Protein AF-A0A2A9NQF5-F1 (afdb_monomer_lite)

Structure (mmCIF, N/CA/C/O backbone):
data_AF-A0A2A9NQF5-F1
#
_entry.id   AF-A0A2A9NQF5-F1
#
loop_
_atom_site.group_PDB
_atom_site.id
_atom_site.type_symbol
_atom_site.label_atom_id
_atom_site.label_alt_id
_atom_site.label_comp_id
_atom_site.label_asym_id
_atom_site.label_entity_id
_atom_site.label_seq_id
_atom_site.pdbx_PDB_ins_code
_atom_site.Cartn_x
_atom_site.Cartn_y
_atom_site.Cartn_z
_atom_site.occupancy
_atom_site.B_iso_or_equiv
_atom_site.auth_seq_id
_atom_site.auth_comp_id
_atom_site.auth_asym_id
_atom_site.auth_atom_id
_atom_site.pdbx_PDB_model_num
ATOM 1 N N . MET A 1 1 ? 57.485 -41.147 -6.853 1.00 49.16 1 MET A N 1
ATOM 2 C CA . MET A 1 1 ? 56.768 -40.065 -6.140 1.00 49.16 1 MET A CA 1
ATOM 3 C C . MET A 1 1 ? 55.407 -40.606 -5.728 1.00 49.16 1 MET A C 1
ATOM 5 O O . MET A 1 1 ? 54.656 -41.002 -6.606 1.00 49.16 1 MET A O 1
ATOM 9 N N . HIS A 1 2 ? 55.120 -40.706 -4.428 1.00 51.75 2 HIS A N 1
ATOM 10 C CA . HIS A 1 2 ? 53.816 -41.160 -3.929 1.00 51.75 2 HIS A CA 1
ATOM 11 C C . HIS A 1 2 ? 52.914 -39.944 -3.666 1.00 51.75 2 HIS A C 1
ATOM 13 O O . HIS A 1 2 ? 53.307 -39.088 -2.870 1.00 51.75 2 HIS A O 1
ATOM 19 N N . PRO A 1 3 ? 51.731 -39.833 -4.296 1.00 63.66 3 PRO A N 1
ATOM 20 C CA . PRO A 1 3 ? 50.787 -38.774 -3.971 1.00 63.66 3 PRO A CA 1
ATOM 21 C C . PRO A 1 3 ? 50.086 -39.109 -2.648 1.00 63.66 3 PRO A C 1
ATOM 23 O O . PRO A 1 3 ? 49.357 -40.094 -2.545 1.00 63.66 3 PRO A O 1
ATOM 26 N N . SER A 1 4 ? 50.313 -38.297 -1.616 1.00 63.81 4 SER A N 1
ATOM 27 C CA . SER A 1 4 ? 49.558 -38.367 -0.368 1.00 63.81 4 SER A CA 1
ATOM 28 C C . SER A 1 4 ? 48.165 -37.769 -0.582 1.00 63.81 4 SER A C 1
ATOM 30 O O . SER A 1 4 ? 48.000 -36.568 -0.803 1.00 63.81 4 SER A O 1
ATOM 32 N N . LEU A 1 5 ? 47.136 -38.617 -0.536 1.00 60.34 5 LEU A N 1
ATOM 33 C CA . LEU A 1 5 ? 45.743 -38.178 -0.569 1.00 60.34 5 LEU A CA 1
ATOM 34 C C . LEU A 1 5 ? 45.423 -37.459 0.746 1.00 60.34 5 LEU A C 1
ATOM 36 O O . LEU A 1 5 ? 45.283 -38.075 1.802 1.00 60.34 5 LEU A O 1
ATOM 40 N N . ARG A 1 6 ? 45.339 -36.127 0.690 1.00 60.25 6 ARG A N 1
ATOM 41 C CA . ARG A 1 6 ? 44.916 -35.293 1.818 1.00 60.25 6 ARG A CA 1
ATOM 42 C C . ARG A 1 6 ? 43.451 -35.590 2.156 1.00 60.25 6 ARG A C 1
ATOM 44 O O . ARG A 1 6 ? 42.542 -35.136 1.467 1.00 60.25 6 ARG A O 1
ATOM 51 N N . LEU A 1 7 ? 43.230 -36.308 3.257 1.00 58.78 7 LEU A N 1
ATOM 52 C CA . LEU A 1 7 ? 41.940 -36.476 3.939 1.00 58.78 7 LEU A CA 1
ATOM 53 C C . LEU A 1 7 ? 41.476 -35.151 4.590 1.00 58.78 7 LEU A C 1
ATOM 55 O O . LEU A 1 7 ? 41.305 -35.068 5.802 1.00 58.78 7 LEU A O 1
ATOM 59 N N . CYS A 1 8 ? 41.292 -34.086 3.806 1.00 56.06 8 CYS A N 1
ATOM 60 C CA . CYS A 1 8 ? 40.866 -32.772 4.316 1.00 56.06 8 CYS A CA 1
ATOM 61 C C . CYS A 1 8 ? 39.354 -32.512 4.189 1.00 56.06 8 CYS A C 1
ATOM 63 O O . CYS A 1 8 ? 38.893 -31.434 4.548 1.00 56.06 8 CYS A O 1
ATOM 65 N N . SER A 1 9 ? 38.555 -33.467 3.706 1.00 57.34 9 SER A N 1
ATOM 66 C CA . SER A 1 9 ? 37.140 -33.201 3.398 1.00 57.34 9 SER A CA 1
ATOM 67 C C . SER A 1 9 ? 36.173 -33.382 4.574 1.00 57.34 9 SER A C 1
ATOM 69 O O . SER A 1 9 ? 35.072 -32.845 4.519 1.00 57.34 9 SER A O 1
ATOM 71 N N . THR A 1 10 ? 36.525 -34.124 5.630 1.00 57.47 10 THR A N 1
ATOM 72 C CA . THR A 1 10 ? 35.552 -34.491 6.682 1.00 57.47 10 THR A CA 1
ATOM 73 C C . THR A 1 10 ? 35.469 -33.499 7.845 1.00 57.47 10 THR A C 1
ATOM 75 O O . THR A 1 10 ? 34.543 -33.595 8.645 1.00 57.47 10 THR A O 1
ATOM 78 N N . ARG A 1 11 ? 36.399 -32.536 7.953 1.00 57.62 11 ARG A N 1
ATOM 79 C CA . ARG A 1 11 ? 36.435 -31.550 9.058 1.00 57.62 11 ARG A CA 1
ATOM 80 C C . ARG A 1 11 ? 36.623 -30.086 8.650 1.00 57.62 11 ARG A C 1
ATOM 82 O O . ARG A 1 11 ? 36.559 -29.230 9.523 1.00 57.62 11 ARG A O 1
ATOM 89 N N . ALA A 1 12 ? 36.864 -29.772 7.376 1.00 63.22 12 ALA A N 1
ATOM 90 C CA . ALA A 1 12 ? 37.290 -28.420 7.012 1.00 63.22 12 ALA A CA 1
ATOM 91 C C . ALA A 1 12 ? 36.138 -27.416 6.827 1.00 63.22 12 ALA A C 1
ATOM 93 O O . ALA A 1 12 ? 36.312 -26.254 7.174 1.00 63.22 12 ALA A O 1
ATOM 94 N N . HIS A 1 13 ? 34.957 -27.821 6.343 1.00 66.94 13 HIS A N 1
ATOM 95 C CA . HIS A 1 13 ? 33.893 -26.859 6.018 1.00 66.94 13 HIS A CA 1
ATOM 96 C C . HIS A 1 13 ? 32.495 -27.444 6.247 1.00 66.94 13 HIS A C 1
ATOM 98 O O . HIS A 1 13 ? 31.813 -27.835 5.302 1.00 66.94 13 HIS A O 1
ATOM 104 N N . GLN A 1 14 ? 32.041 -27.502 7.503 1.00 72.75 14 GLN A N 1
ATOM 105 C CA . GLN A 1 14 ? 30.603 -27.611 7.749 1.00 72.75 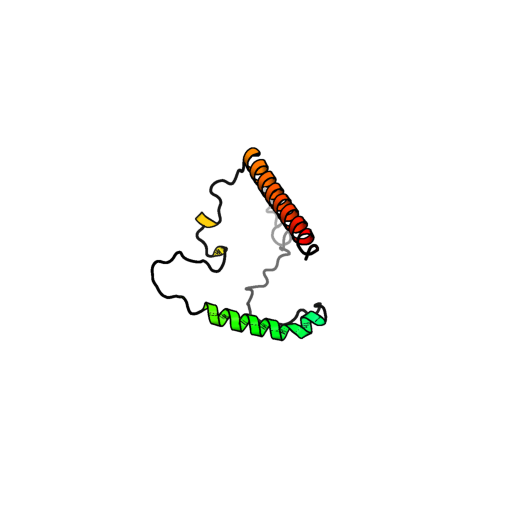14 GLN A CA 1
ATOM 106 C C . GLN A 1 14 ? 29.985 -26.227 7.484 1.00 72.75 14 GLN A C 1
ATOM 108 O O . GLN A 1 14 ? 30.359 -25.269 8.164 1.00 72.75 14 GLN A O 1
ATOM 113 N N . PRO A 1 15 ? 29.076 -26.071 6.505 1.00 75.06 15 PRO A N 1
ATOM 114 C CA . PRO A 1 15 ? 28.459 -24.779 6.243 1.00 75.06 15 PRO A CA 1
ATOM 115 C C . PRO A 1 15 ? 27.612 -24.361 7.451 1.00 75.06 15 PRO A C 1
ATOM 117 O O . PRO A 1 15 ? 26.765 -25.119 7.922 1.00 75.06 15 PRO A O 1
ATOM 120 N N . LEU A 1 16 ? 27.820 -23.134 7.938 1.00 81.12 16 LEU A N 1
ATOM 121 C CA . LEU A 1 16 ? 27.044 -22.547 9.043 1.00 81.12 16 LEU A CA 1
ATOM 122 C C . LEU A 1 16 ? 25.567 -22.323 8.676 1.00 81.12 16 LEU A C 1
ATOM 124 O O . LEU A 1 16 ? 24.728 -22.098 9.546 1.00 81.12 16 LEU A O 1
ATOM 128 N N . ILE A 1 17 ? 25.236 -22.395 7.387 1.00 82.38 17 ILE A N 1
ATOM 129 C CA . ILE A 1 17 ? 23.877 -22.231 6.884 1.00 82.38 17 ILE A CA 1
ATOM 130 C C . ILE A 1 17 ? 23.184 -23.592 6.903 1.00 82.38 17 ILE A C 1
ATOM 132 O O . ILE A 1 17 ? 23.513 -24.495 6.135 1.00 82.38 17 ILE A O 1
ATOM 136 N N . ARG A 1 18 ? 22.183 -23.722 7.776 1.00 80.75 18 ARG A N 1
ATOM 137 C CA . ARG A 1 18 ? 21.269 -24.867 7.810 1.00 80.75 18 ARG A CA 1
ATOM 138 C C . ARG A 1 18 ? 19.978 -24.455 7.119 1.00 80.75 18 ARG A C 1
ATOM 140 O O . ARG A 1 18 ? 19.291 -23.549 7.581 1.00 80.75 18 ARG A O 1
ATOM 147 N N . PHE A 1 19 ? 19.642 -25.111 6.014 1.00 80.31 19 PHE A N 1
ATOM 148 C CA . PHE A 1 19 ? 18.367 -24.878 5.342 1.00 80.31 19 PHE A CA 1
ATOM 149 C C . PHE A 1 19 ? 17.231 -25.373 6.246 1.00 80.31 19 PHE A C 1
ATOM 151 O O . PHE A 1 19 ? 17.081 -26.574 6.456 1.00 80.31 19 PHE A O 1
ATOM 158 N N . LEU A 1 20 ? 16.442 -24.443 6.791 1.00 79.19 20 LEU A N 1
ATOM 159 C CA . LEU A 1 20 ? 15.352 -24.687 7.752 1.00 79.19 20 LEU A CA 1
ATOM 160 C C . LEU A 1 20 ? 14.115 -25.392 7.142 1.00 79.19 20 LEU A C 1
ATOM 162 O O . LEU A 1 20 ? 13.009 -25.261 7.654 1.00 79.19 20 LEU A O 1
ATOM 166 N N . GLY A 1 21 ? 14.278 -26.142 6.049 1.00 84.00 21 GLY A N 1
ATOM 167 C CA . GLY A 1 21 ? 13.178 -26.783 5.325 1.00 84.00 21 GLY A CA 1
ATOM 168 C C . GLY A 1 21 ? 12.320 -25.813 4.500 1.00 84.00 21 GLY A C 1
ATOM 169 O O . GLY A 1 21 ? 12.673 -24.649 4.290 1.00 84.00 21 GLY A O 1
ATOM 170 N N . LYS A 1 22 ? 11.193 -26.316 3.977 1.00 80.25 22 LYS A N 1
ATOM 171 C CA . LYS A 1 22 ? 10.228 -25.519 3.202 1.00 80.25 22 LYS A CA 1
ATOM 172 C C . LYS A 1 22 ? 9.486 -24.574 4.148 1.00 80.25 22 LYS A C 1
ATOM 174 O O . LYS A 1 22 ? 8.863 -25.026 5.104 1.00 80.25 22 LYS A O 1
ATOM 179 N N . ARG A 1 23 ? 9.529 -23.270 3.868 1.00 76.38 23 ARG A N 1
ATOM 180 C C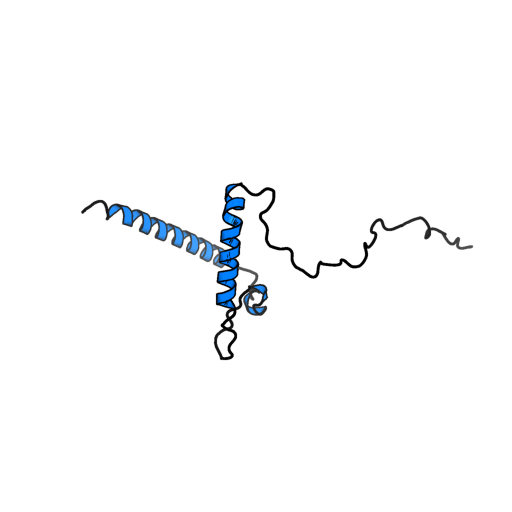A . ARG A 1 23 ? 8.734 -22.270 4.594 1.00 76.38 23 ARG A CA 1
ATOM 181 C C . ARG A 1 23 ? 7.249 -22.543 4.331 1.00 76.38 23 ARG A C 1
ATOM 183 O O . ARG A 1 23 ? 6.816 -22.462 3.185 1.00 76.38 23 ARG A O 1
ATOM 190 N N . SER A 1 24 ? 6.498 -22.897 5.374 1.00 80.56 24 SER A N 1
ATOM 191 C CA . SER A 1 24 ? 5.040 -23.020 5.317 1.00 80.56 24 SER A CA 1
ATOM 192 C C . SER A 1 24 ? 4.434 -21.661 5.630 1.00 80.56 24 SER A C 1
ATOM 194 O O . SER A 1 24 ? 4.492 -21.211 6.772 1.00 80.56 24 SER A O 1
ATOM 196 N N . TRP A 1 25 ? 3.873 -21.000 4.623 1.00 82.81 25 TRP A N 1
ATOM 197 C CA . TRP A 1 25 ? 3.057 -19.811 4.846 1.00 82.81 25 TRP A CA 1
ATOM 198 C C . TRP A 1 25 ? 1.678 -20.247 5.351 1.00 82.81 25 TRP A C 1
ATOM 200 O O . TRP A 1 25 ? 1.141 -21.232 4.835 1.00 82.81 25 TRP A O 1
ATOM 210 N N . PRO A 1 26 ? 1.102 -19.578 6.364 1.00 82.62 26 PRO A N 1
ATOM 211 C CA . PRO A 1 26 ? -0.264 -19.867 6.776 1.00 82.62 26 PRO A CA 1
ATOM 212 C C . PRO A 1 26 ? -1.202 -19.645 5.583 1.00 82.62 26 PRO A C 1
ATOM 214 O O . PRO A 1 26 ? -1.096 -18.646 4.878 1.00 82.62 26 PRO A O 1
ATOM 217 N N . ALA A 1 27 ? -2.108 -20.596 5.344 1.00 80.19 27 ALA A N 1
ATOM 218 C CA . ALA A 1 27 ? -3.059 -20.522 4.231 1.00 80.19 27 ALA A CA 1
ATOM 219 C C . ALA A 1 27 ? -4.055 -19.360 4.382 1.00 80.19 27 ALA A C 1
ATOM 221 O O . ALA A 1 27 ? -4.649 -18.914 3.404 1.00 80.19 27 ALA A O 1
ATOM 222 N N . ILE A 1 28 ? -4.239 -18.884 5.613 1.00 82.12 28 ILE A N 1
ATOM 223 C CA . ILE A 1 28 ? -5.144 -17.797 5.960 1.00 82.12 28 ILE A CA 1
ATOM 224 C C . ILE A 1 28 ? -4.285 -16.572 6.256 1.00 82.12 28 ILE A C 1
ATOM 226 O O . ILE A 1 28 ? -3.422 -16.611 7.135 1.00 82.12 28 ILE A O 1
ATOM 230 N N . SER A 1 29 ? -4.518 -15.502 5.495 1.00 80.31 29 SER A N 1
ATOM 231 C CA . SER A 1 29 ? -3.927 -14.196 5.772 1.00 80.31 29 SER A CA 1
ATOM 232 C C . SER A 1 29 ? -4.437 -13.691 7.121 1.00 80.31 29 SER A C 1
ATOM 234 O O . SER A 1 29 ? -5.617 -13.842 7.440 1.00 80.31 29 SER A O 1
ATOM 236 N N . GLU A 1 30 ? -3.541 -13.143 7.933 1.00 82.69 30 GLU A N 1
ATOM 237 C CA . GLU A 1 30 ? -3.889 -12.625 9.250 1.00 82.69 30 GLU A CA 1
ATOM 238 C C . GLU A 1 30 ? -4.902 -11.479 9.138 1.00 82.69 30 GLU A C 1
ATOM 240 O O . GLU A 1 30 ? -4.831 -10.652 8.227 1.00 82.69 30 GLU A O 1
ATOM 245 N N . ALA A 1 31 ? -5.851 -11.425 10.076 1.00 85.94 31 ALA A N 1
ATOM 246 C CA . ALA A 1 31 ? -6.817 -10.340 10.115 1.00 85.94 31 ALA A CA 1
ATOM 247 C C . ALA A 1 31 ? -6.099 -8.993 10.346 1.00 85.94 31 ALA A C 1
ATOM 249 O O . ALA A 1 31 ? -5.184 -8.914 11.177 1.00 85.94 31 ALA A O 1
ATOM 250 N N . PRO A 1 32 ? -6.510 -7.919 9.648 1.00 89.50 32 PRO A N 1
ATOM 251 C CA . PRO A 1 32 ? -5.922 -6.602 9.836 1.00 89.50 32 PRO A CA 1
ATOM 252 C C . PRO A 1 32 ? -6.127 -6.152 11.287 1.00 89.50 32 PRO A C 1
ATOM 254 O O . PRO A 1 32 ? -7.246 -6.153 11.799 1.00 89.50 32 PRO A O 1
ATOM 257 N N . HIS A 1 33 ? -5.044 -5.758 11.952 1.00 90.94 33 HIS A N 1
ATOM 258 C CA . HIS A 1 33 ? -5.050 -5.317 13.346 1.00 90.94 33 HIS A CA 1
ATOM 259 C C . HIS A 1 33 ? -4.149 -4.085 13.533 1.00 90.94 33 HIS A C 1
ATOM 261 O O . HIS A 1 33 ? -3.209 -3.875 12.759 1.00 90.94 33 HIS A O 1
ATOM 267 N N . PRO A 1 34 ? -4.418 -3.232 14.539 1.00 93.94 34 PRO A N 1
ATOM 268 C CA . PRO A 1 34 ? -3.603 -2.051 14.773 1.00 93.94 34 PRO A CA 1
ATOM 269 C C . PRO A 1 34 ? -2.218 -2.437 15.307 1.00 93.94 34 PRO A C 1
ATOM 271 O O . PRO A 1 34 ? -2.088 -3.307 16.168 1.00 93.94 34 PRO A O 1
ATOM 274 N N . HIS A 1 35 ? -1.178 -1.736 14.850 1.00 92.38 35 HIS A N 1
ATOM 275 C CA . HIS A 1 35 ? 0.191 -1.987 15.298 1.00 92.38 35 HIS A CA 1
ATOM 276 C C . HIS A 1 35 ? 0.344 -1.735 16.816 1.00 92.38 35 HIS A C 1
ATOM 278 O O . HIS A 1 35 ? -0.143 -0.713 17.323 1.00 92.38 35 HIS A O 1
ATOM 284 N N . PRO A 1 36 ? 1.064 -2.592 17.568 1.00 93.56 36 PRO A N 1
ATOM 285 C CA . PRO A 1 36 ? 1.192 -2.455 19.021 1.00 93.56 36 PRO A CA 1
ATOM 286 C C . PRO A 1 36 ? 1.854 -1.136 19.443 1.00 93.56 36 PRO A C 1
ATOM 288 O O . PRO A 1 36 ? 1.453 -0.545 20.444 1.00 93.56 36 PRO A O 1
ATOM 291 N N . ALA A 1 37 ? 2.796 -0.619 18.652 1.00 94.81 37 ALA A N 1
ATOM 292 C CA . ALA A 1 37 ? 3.444 0.675 18.892 1.00 94.81 37 ALA A CA 1
ATOM 293 C C . ALA A 1 37 ? 2.708 1.881 18.266 1.00 94.81 37 ALA A C 1
ATOM 295 O O . ALA A 1 37 ? 3.254 2.979 18.244 1.00 94.81 37 ALA A O 1
ATOM 296 N N . ALA A 1 38 ? 1.498 1.704 17.722 1.00 93.06 38 ALA A N 1
ATOM 297 C CA . ALA A 1 38 ? 0.752 2.828 17.160 1.00 93.06 38 ALA A CA 1
ATOM 298 C C . ALA A 1 38 ? 0.302 3.817 18.261 1.00 93.06 38 ALA A C 1
ATOM 300 O O . ALA A 1 38 ? -0.074 3.381 19.359 1.00 93.06 38 ALA A O 1
ATOM 301 N N . PRO A 1 39 ? 0.272 5.130 17.963 1.00 95.38 39 PRO A N 1
ATOM 302 C CA . PRO A 1 39 ? -0.372 6.137 18.801 1.00 95.38 39 PRO A CA 1
ATOM 303 C C . PRO A 1 39 ? -1.806 5.746 19.181 1.00 95.38 39 PRO A C 1
ATOM 305 O O . PRO A 1 39 ? -2.527 5.132 18.388 1.00 95.38 39 PRO A O 1
ATOM 308 N N . ALA A 1 40 ? -2.235 6.124 20.389 1.00 92.94 40 ALA A N 1
ATOM 309 C CA . ALA A 1 40 ? -3.543 5.742 20.929 1.00 92.94 40 ALA A CA 1
ATOM 310 C C . ALA A 1 40 ? -4.712 6.172 20.023 1.00 92.94 40 ALA A C 1
ATOM 312 O O . ALA A 1 40 ? -5.655 5.406 19.828 1.00 92.94 40 ALA A O 1
ATOM 313 N N . GLU A 1 41 ? -4.613 7.347 19.399 1.00 93.81 41 GLU A N 1
ATOM 314 C CA . GLU A 1 41 ? -5.632 7.869 18.480 1.00 93.81 41 GLU A CA 1
ATOM 315 C C . GLU A 1 41 ? -5.849 6.968 17.255 1.00 93.81 41 GLU A C 1
ATOM 317 O O . GLU A 1 41 ? -6.984 6.729 16.837 1.00 93.81 41 GLU A O 1
ATOM 322 N N . LEU A 1 42 ? -4.767 6.423 16.689 1.00 91.31 42 LEU A N 1
ATOM 323 C CA . LEU A 1 42 ? -4.843 5.556 15.512 1.00 91.31 42 LEU A CA 1
ATOM 324 C C . LEU A 1 42 ? -5.409 4.181 15.861 1.00 91.31 42 LEU A C 1
ATOM 326 O O . LEU A 1 42 ? -6.171 3.616 15.078 1.00 91.31 42 LEU A O 1
ATOM 330 N N . LYS A 1 43 ? -5.111 3.672 17.062 1.00 94.00 43 LYS A N 1
ATOM 331 C CA . LYS A 1 43 ? -5.704 2.424 17.563 1.00 94.00 43 LYS A CA 1
ATOM 332 C C . LYS A 1 43 ? -7.224 2.534 17.682 1.00 94.00 43 LYS A C 1
ATOM 334 O O . LYS A 1 43 ? -7.929 1.617 17.276 1.00 94.00 43 LYS A O 1
ATOM 339 N N . GLN A 1 44 ? -7.729 3.668 18.175 1.00 94.69 44 GLN A N 1
ATOM 340 C CA . GLN A 1 44 ? -9.170 3.904 18.325 1.00 94.69 44 GLN A CA 1
ATOM 341 C C . GLN A 1 44 ? -9.897 4.005 16.976 1.00 94.69 44 GLN A C 1
ATOM 343 O O . GLN A 1 44 ? -11.010 3.499 16.832 1.00 94.69 44 GLN A O 1
ATOM 348 N N . ARG A 1 45 ? -9.277 4.632 15.967 1.00 95.06 45 ARG A N 1
ATOM 349 C CA . ARG A 1 45 ? -9.891 4.819 14.639 1.00 95.06 45 ARG A CA 1
ATOM 350 C C . ARG A 1 45 ? -9.690 3.642 13.678 1.00 95.06 45 ARG A C 1
ATOM 352 O O . ARG A 1 45 ? -10.279 3.645 12.598 1.00 95.06 45 ARG A O 1
ATOM 359 N N . PHE A 1 46 ? -8.918 2.624 14.059 1.00 95.06 46 PHE A N 1
ATOM 360 C CA . PHE A 1 46 ? -8.571 1.500 13.185 1.00 95.06 46 PHE A CA 1
ATOM 361 C C . PHE A 1 46 ? -9.797 0.747 12.644 1.00 95.06 46 PHE A C 1
ATOM 363 O O . PHE A 1 46 ? -9.880 0.485 11.447 1.00 95.06 46 PHE A O 1
ATOM 370 N N . ALA A 1 47 ? -10.798 0.475 13.486 1.00 93.12 47 ALA A N 1
ATOM 371 C CA . ALA A 1 47 ? -12.015 -0.220 13.055 1.00 93.12 47 ALA A CA 1
ATOM 372 C C . ALA A 1 47 ? -12.783 0.555 11.967 1.00 93.12 47 ALA A C 1
ATOM 374 O O . ALA A 1 47 ? -13.285 -0.026 11.008 1.00 93.12 47 ALA A O 1
ATOM 375 N N . GLN A 1 48 ? -12.827 1.888 12.073 1.00 94.25 48 GLN A N 1
ATOM 376 C CA . GLN A 1 48 ? -13.473 2.736 11.068 1.00 94.25 48 GLN A CA 1
ATOM 377 C C . GLN A 1 48 ? -12.730 2.692 9.729 1.00 94.25 48 GLN A C 1
ATOM 379 O O . GLN A 1 48 ? -13.362 2.760 8.677 1.00 94.25 48 GLN A O 1
ATOM 384 N N . PHE A 1 49 ? -11.400 2.581 9.764 1.00 92.50 49 PHE A N 1
ATOM 385 C CA . PHE A 1 49 ? -10.575 2.445 8.568 1.00 92.50 49 PHE A CA 1
ATOM 386 C C . PHE A 1 49 ? -10.845 1.121 7.843 1.00 92.50 49 PHE A C 1
ATOM 388 O O . PHE A 1 49 ? -11.090 1.147 6.638 1.00 92.50 49 PHE A O 1
ATOM 395 N N . VAL A 1 50 ? -10.884 -0.001 8.571 1.00 92.69 50 VAL A N 1
ATOM 396 C CA . VAL A 1 50 ? -11.172 -1.327 7.991 1.00 92.69 50 VAL A CA 1
ATOM 397 C C . VAL A 1 50 ? -12.541 -1.334 7.303 1.00 92.69 50 VAL A C 1
ATOM 399 O O . VAL A 1 50 ? -12.632 -1.681 6.131 1.00 92.69 50 VAL A O 1
ATOM 402 N N . ASN A 1 51 ? -13.577 -0.798 7.958 1.00 92.31 51 ASN A N 1
ATOM 403 C CA . ASN A 1 51 ? -14.921 -0.720 7.372 1.00 92.31 51 ASN A CA 1
ATOM 404 C C . ASN A 1 51 ? -14.964 0.084 6.059 1.00 92.31 51 ASN A C 1
ATOM 406 O O . ASN A 1 51 ? -15.690 -0.264 5.128 1.00 92.31 51 ASN A O 1
ATOM 410 N N . ARG A 1 52 ? -14.198 1.182 5.970 1.00 92.38 52 ARG A N 1
ATOM 411 C CA . ARG A 1 52 ? -14.113 1.992 4.741 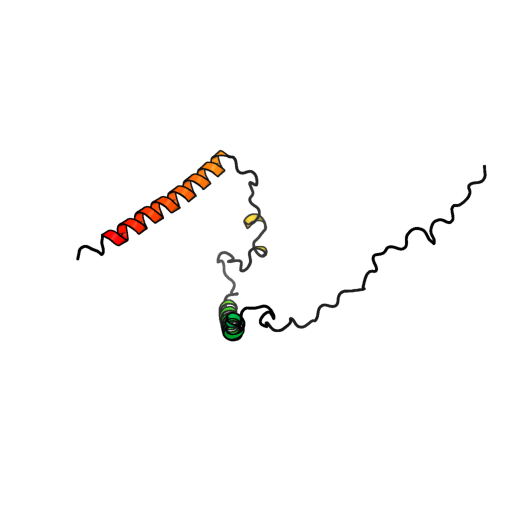1.00 92.38 52 ARG A CA 1
ATOM 412 C C . ARG A 1 52 ? -13.378 1.254 3.628 1.00 92.38 52 ARG A C 1
ATOM 414 O O . ARG A 1 52 ? -13.744 1.405 2.465 1.00 92.38 52 ARG A O 1
ATOM 421 N N . LEU A 1 53 ? -12.353 0.484 3.982 1.00 89.19 53 LEU A N 1
ATOM 422 C CA . LEU A 1 53 ? -11.576 -0.311 3.041 1.00 89.19 53 LEU A CA 1
ATOM 423 C C . LEU A 1 53 ? -12.439 -1.419 2.423 1.00 89.19 53 LEU A C 1
ATOM 425 O O . LEU A 1 53 ? -12.479 -1.535 1.198 1.00 89.19 53 LEU A O 1
ATOM 429 N N . ASP A 1 54 ? -13.203 -2.142 3.242 1.00 87.88 54 ASP A N 1
ATOM 430 C CA . ASP A 1 54 ? -14.121 -3.188 2.773 1.00 87.88 54 ASP A CA 1
ATOM 431 C C . ASP A 1 54 ? -15.227 -2.606 1.877 1.00 87.88 54 ASP A C 1
ATOM 433 O O . ASP A 1 54 ? -15.519 -3.128 0.795 1.00 87.88 54 ASP A O 1
ATOM 437 N N . ALA A 1 55 ? -15.790 -1.458 2.273 1.00 87.94 55 ALA A N 1
ATOM 438 C CA . ALA A 1 55 ? -16.777 -0.746 1.465 1.00 87.94 55 ALA A CA 1
ATOM 439 C C . ALA A 1 55 ? -16.203 -0.316 0.101 1.00 87.94 55 ALA A C 1
ATOM 441 O O . ALA A 1 55 ? -16.854 -0.507 -0.929 1.00 87.94 55 ALA A O 1
ATOM 442 N N . ALA A 1 56 ? -14.972 0.204 0.061 1.00 82.50 56 ALA A N 1
ATOM 443 C CA . ALA A 1 56 ? -14.316 0.605 -1.183 1.00 82.50 56 ALA A CA 1
ATOM 444 C C . ALA A 1 56 ? -14.012 -0.588 -2.108 1.00 82.50 56 ALA A C 1
ATOM 446 O O . ALA A 1 56 ? -14.190 -0.483 -3.324 1.00 82.50 56 ALA A O 1
ATOM 447 N N . GLN A 1 57 ? -13.605 -1.735 -1.553 1.00 79.38 57 GLN A N 1
ATOM 448 C CA . GLN A 1 57 ? -13.351 -2.946 -2.340 1.00 79.38 57 GLN A CA 1
ATOM 449 C C . GLN A 1 57 ? -14.627 -3.503 -2.984 1.00 79.38 57 GLN A C 1
ATOM 451 O O . GLN A 1 57 ? -14.585 -3.932 -4.139 1.00 79.38 57 GLN A O 1
ATOM 456 N N . SER A 1 58 ? -15.768 -3.435 -2.289 1.00 68.25 58 SER A N 1
ATOM 457 C CA . SER A 1 58 ? -17.058 -3.900 -2.824 1.00 68.25 58 SER A CA 1
ATOM 458 C C . SER A 1 58 ? -17.539 -3.112 -4.055 1.00 68.25 58 SER A C 1
ATOM 460 O O . SER A 1 58 ? -18.237 -3.655 -4.908 1.00 68.25 58 SER A O 1
ATOM 462 N N . LEU A 1 59 ? -17.125 -1.848 -4.193 1.00 62.66 59 LEU A N 1
ATOM 463 C CA . LEU A 1 59 ? -17.492 -0.992 -5.326 1.00 62.66 59 LEU A CA 1
ATOM 464 C C . LEU A 1 59 ? -16.625 -1.252 -6.569 1.00 62.66 59 LEU A C 1
ATOM 466 O O . LEU A 1 59 ? -17.084 -1.049 -7.693 1.00 62.66 59 LEU A O 1
ATOM 470 N N . GLN A 1 60 ? -15.388 -1.727 -6.391 1.00 59.38 60 GLN A N 1
ATOM 471 C CA . GLN A 1 60 ? -14.440 -1.968 -7.488 1.00 59.38 60 GLN A CA 1
ATOM 472 C C . GLN A 1 60 ? -14.629 -3.324 -8.191 1.00 59.38 60 GLN A C 1
ATOM 474 O O . GLN A 1 60 ? -14.160 -3.496 -9.315 1.00 59.38 60 GLN A O 1
ATOM 479 N N . SER A 1 61 ? -15.329 -4.283 -7.581 1.00 57.06 61 SER A N 1
ATOM 480 C CA . SER A 1 61 ? -15.491 -5.645 -8.116 1.00 57.06 61 SER A CA 1
ATOM 481 C C . SER A 1 61 ? -16.581 -5.797 -9.193 1.00 57.06 61 SER A C 1
ATOM 483 O O . SER A 1 61 ? -16.758 -6.886 -9.731 1.00 57.06 61 SER A O 1
ATOM 485 N N . SER A 1 62 ? -17.288 -4.723 -9.566 1.00 54.53 62 SER A N 1
ATOM 486 C CA . SER A 1 62 ? -18.448 -4.778 -10.478 1.00 54.53 62 SER A CA 1
ATOM 487 C C . SER A 1 62 ? -18.164 -4.422 -11.949 1.00 54.53 62 SER A C 1
ATOM 489 O O . SER A 1 62 ? -19.093 -4.373 -12.754 1.00 54.53 62 SER A O 1
ATOM 491 N N . LYS A 1 63 ? -16.903 -4.205 -12.353 1.00 52.75 63 LYS A N 1
ATOM 492 C CA . LYS A 1 63 ? -16.561 -3.767 -13.723 1.00 52.75 63 LYS A CA 1
ATOM 493 C C . LYS A 1 63 ? -15.517 -4.658 -14.406 1.00 52.75 63 LYS A C 1
ATOM 495 O O . LYS A 1 63 ? -14.482 -4.192 -14.863 1.00 52.75 63 LYS A O 1
ATOM 500 N N . HIS A 1 64 ? -15.810 -5.954 -14.509 1.00 48.91 64 HIS A N 1
ATOM 501 C CA . HIS A 1 64 ? -15.133 -6.851 -15.451 1.00 48.91 64 HIS A CA 1
ATOM 502 C C . HIS A 1 64 ? -16.150 -7.355 -16.484 1.00 48.91 64 HIS A C 1
ATOM 504 O O . HIS A 1 64 ? -16.601 -8.494 -16.454 1.00 48.91 64 HIS A O 1
ATOM 510 N N . GLY A 1 65 ? -16.581 -6.439 -17.354 1.00 44.91 65 GLY A N 1
ATOM 511 C CA . GLY A 1 65 ? -17.450 -6.712 -18.495 1.00 44.91 65 GLY A CA 1
ATOM 512 C C . GLY A 1 65 ? -16.710 -6.362 -19.780 1.00 44.91 65 GLY A C 1
ATOM 513 O O . GLY A 1 65 ? -16.251 -5.235 -19.946 1.00 44.91 65 GLY A O 1
ATOM 514 N N . SER A 1 66 ? -16.558 -7.353 -20.651 1.00 49.19 66 SER A N 1
ATOM 515 C CA . SER A 1 66 ? -15.899 -7.295 -21.954 1.00 49.19 66 SER A CA 1
ATOM 516 C C . SER A 1 66 ? -16.342 -6.107 -22.817 1.00 49.19 66 SER A C 1
ATOM 518 O O . SER A 1 66 ? -17.535 -5.951 -23.074 1.00 49.19 66 SER A O 1
ATOM 520 N N . GLY A 1 67 ? -15.386 -5.352 -23.363 1.00 45.09 67 GLY A N 1
ATOM 521 C CA . GLY A 1 67 ? -15.653 -4.453 -24.488 1.00 45.09 67 GLY A CA 1
ATOM 522 C C . GLY A 1 67 ? -14.770 -3.211 -24.532 1.00 45.09 67 GLY A C 1
ATOM 523 O O . GLY A 1 67 ? -15.134 -2.179 -23.988 1.00 45.09 67 GLY A O 1
ATOM 524 N N . GLY A 1 68 ? -13.632 -3.303 -25.226 1.00 52.03 68 GLY A N 1
ATOM 525 C CA . GLY A 1 68 ? -13.047 -2.199 -26.004 1.00 52.03 68 GLY A CA 1
ATOM 526 C C . GLY A 1 68 ? -12.668 -0.873 -25.324 1.00 52.03 68 GLY A C 1
ATOM 527 O O . GLY A 1 68 ? -12.344 0.065 -26.044 1.00 52.03 68 GLY A O 1
ATOM 528 N N . SER A 1 69 ? -12.680 -0.748 -23.997 1.00 55.91 69 SER A N 1
ATOM 529 C CA . SER A 1 69 ? -12.157 0.436 -23.296 1.00 55.91 69 SER A CA 1
ATOM 530 C C . SER A 1 69 ? -10.673 0.259 -22.941 1.00 55.91 69 SER A C 1
ATOM 532 O O . SER A 1 69 ? -10.262 -0.878 -22.687 1.00 55.91 69 SER A O 1
ATOM 534 N N . PRO A 1 70 ? -9.859 1.336 -22.883 1.00 61.94 70 PRO A N 1
ATOM 535 C CA . PRO A 1 70 ? -8.460 1.233 -22.471 1.00 61.94 70 PRO A CA 1
ATOM 536 C C . PRO A 1 70 ? -8.385 0.524 -21.119 1.00 61.94 70 PRO A C 1
ATOM 538 O O . PRO A 1 70 ? -9.130 0.859 -20.198 1.00 61.94 70 PRO A O 1
ATOM 541 N N . SER A 1 71 ? -7.528 -0.491 -21.016 1.00 65.62 71 SER A N 1
ATOM 542 C CA . SER A 1 71 ? -7.325 -1.237 -19.779 1.00 65.62 71 SER A CA 1
ATOM 543 C C . SER A 1 71 ? -6.809 -0.280 -18.708 1.00 65.62 71 SER A C 1
ATOM 545 O O . SER A 1 71 ? -5.638 0.100 -18.709 1.00 65.62 71 SER A O 1
ATOM 547 N N . VAL A 1 72 ? -7.699 0.140 -17.815 1.00 76.31 72 VAL A N 1
ATOM 548 C CA . VAL A 1 72 ? -7.327 0.835 -16.588 1.00 76.31 72 VAL A CA 1
ATOM 549 C C . VAL A 1 72 ? -6.736 -0.234 -15.677 1.00 76.31 72 VAL A C 1
ATOM 551 O O . VAL A 1 72 ? -7.468 -1.034 -15.101 1.00 76.31 72 VAL A O 1
ATOM 554 N N . PHE A 1 73 ? -5.407 -0.315 -15.643 1.00 79.25 73 PHE A N 1
ATOM 555 C CA . PHE A 1 73 ? -4.687 -1.209 -14.737 1.00 79.25 73 PHE A CA 1
ATOM 556 C C . PHE A 1 73 ? -4.901 -0.734 -13.302 1.00 79.25 73 PHE A C 1
ATOM 558 O O . PHE A 1 73 ? -4.897 0.474 -13.049 1.00 79.25 73 PHE A O 1
ATOM 565 N N . LYS A 1 74 ? -5.129 -1.673 -12.380 1.00 81.38 74 LYS A N 1
ATOM 566 C CA . LYS A 1 74 ? -5.388 -1.338 -10.980 1.00 81.38 74 LYS A CA 1
ATOM 567 C C . LYS A 1 74 ? -4.078 -1.027 -10.273 1.00 81.38 74 LYS A C 1
ATOM 569 O O . LYS A 1 74 ? -3.972 0.002 -9.610 1.00 81.38 74 LYS A O 1
ATOM 574 N N . ASP A 1 75 ? -3.091 -1.888 -10.485 1.00 82.12 75 ASP A N 1
ATOM 575 C CA . ASP A 1 75 ? -1.764 -1.736 -9.915 1.00 82.12 75 ASP A CA 1
ATOM 576 C C . ASP A 1 75 ? -0.712 -1.516 -11.011 1.00 82.12 75 ASP A C 1
ATOM 578 O O . ASP A 1 75 ? -0.800 -2.037 -12.124 1.00 82.12 75 ASP A O 1
ATOM 582 N N . PHE A 1 76 ? 0.325 -0.741 -10.690 1.00 76.00 76 PHE A N 1
ATOM 583 C CA . PHE A 1 76 ? 1.391 -0.367 -11.627 1.00 76.00 76 PHE A CA 1
ATOM 584 C C . PHE A 1 76 ? 2.097 -1.578 -12.264 1.00 76.00 76 PHE A C 1
ATOM 586 O O . PHE A 1 76 ? 2.409 -1.552 -13.451 1.00 76.00 76 PHE A O 1
ATOM 593 N N . TRP A 1 77 ? 2.307 -2.657 -11.503 1.00 79.81 77 TRP A N 1
ATOM 594 C CA . TRP A 1 77 ? 2.971 -3.878 -11.983 1.00 79.81 77 TRP A CA 1
ATOM 595 C C . TRP A 1 77 ? 2.100 -4.744 -12.905 1.00 79.81 77 TRP A C 1
ATOM 597 O O . TRP A 1 77 ? 2.610 -5.671 -13.530 1.00 79.81 77 TRP A O 1
ATOM 607 N N . GLU A 1 78 ? 0.797 -4.468 -12.998 1.00 80.06 78 GLU A N 1
ATOM 608 C CA . GLU A 1 78 ? -0.106 -5.134 -13.946 1.00 80.06 78 GLU A CA 1
ATOM 609 C C . GLU A 1 78 ? -0.009 -4.519 -15.347 1.00 80.06 78 GLU A C 1
ATOM 611 O O . GLU A 1 78 ? -0.404 -5.139 -16.339 1.00 80.06 78 GLU A O 1
ATOM 616 N N . ALA A 1 79 ? 0.516 -3.294 -15.442 1.00 83.25 79 ALA A N 1
ATOM 617 C CA . ALA A 1 79 ? 0.693 -2.613 -16.708 1.00 83.25 79 ALA A CA 1
ATOM 618 C C . ALA A 1 79 ? 1.743 -3.345 -17.573 1.00 83.25 79 ALA A C 1
ATOM 620 O O . ALA A 1 79 ? 2.774 -3.796 -17.076 1.00 83.25 79 ALA A O 1
ATOM 621 N N . PRO A 1 80 ? 1.547 -3.455 -18.898 1.00 81.38 80 PRO A N 1
ATOM 622 C CA . PRO A 1 80 ? 2.546 -3.998 -19.808 1.00 81.38 80 PRO A CA 1
ATOM 623 C C . PRO A 1 80 ? 3.865 -3.232 -19.734 1.00 81.38 80 PRO A C 1
ATOM 625 O O . PRO A 1 80 ? 3.854 -2.005 -19.708 1.00 81.38 80 PRO A O 1
ATOM 628 N N . HIS A 1 81 ? 4.991 -3.950 -19.807 1.00 77.25 81 HIS A N 1
ATOM 629 C CA . HIS A 1 81 ? 6.372 -3.436 -19.687 1.00 77.25 81 HIS A CA 1
ATOM 630 C C . HIS A 1 81 ? 6.648 -2.126 -20.437 1.00 77.25 81 HIS A C 1
ATOM 632 O O . HIS A 1 81 ? 7.320 -1.233 -19.932 1.00 77.25 81 HIS A O 1
ATOM 638 N N . ARG A 1 82 ? 6.040 -1.968 -21.616 1.00 78.81 82 ARG A N 1
ATOM 639 C CA . ARG A 1 82 ? 6.125 -0.758 -22.447 1.00 78.81 82 ARG A CA 1
ATOM 640 C C . ARG A 1 82 ? 5.654 0.536 -21.768 1.00 78.81 82 ARG A C 1
ATOM 642 O O . ARG A 1 82 ? 6.004 1.605 -22.244 1.00 78.81 82 ARG A O 1
ATOM 649 N N . LEU A 1 83 ? 4.800 0.449 -20.746 1.00 79.06 83 LEU A N 1
ATOM 650 C CA . LEU A 1 83 ? 4.195 1.609 -20.082 1.00 79.06 83 LEU A CA 1
ATOM 651 C C . LEU A 1 83 ? 5.010 2.104 -18.884 1.00 79.06 83 LEU A C 1
ATOM 653 O O . LEU A 1 83 ? 4.878 3.260 -18.507 1.00 79.06 83 LEU A O 1
ATOM 657 N N . TRP A 1 84 ? 5.837 1.244 -18.292 1.00 78.44 84 TRP A N 1
ATOM 658 C CA . TRP A 1 84 ? 6.582 1.536 -17.064 1.00 78.44 84 TRP A CA 1
ATOM 659 C C . TRP A 1 84 ? 8.091 1.473 -17.237 1.00 78.44 84 TRP A C 1
ATOM 661 O O . TRP A 1 84 ? 8.818 1.927 -16.359 1.00 78.44 84 TRP A O 1
ATOM 671 N N . GLN A 1 85 ? 8.569 0.963 -18.370 1.00 78.06 85 GLN A N 1
ATOM 672 C CA . GLN A 1 85 ? 9.953 1.118 -18.777 1.00 78.06 85 GLN A CA 1
ATOM 673 C C . GLN A 1 85 ? 10.067 2.251 -19.792 1.00 78.06 85 GLN A C 1
ATOM 675 O O . GLN A 1 85 ? 9.670 2.070 -20.949 1.00 78.06 85 GLN A O 1
ATOM 680 N N . PRO A 1 86 ? 10.613 3.414 -19.392 1.00 74.00 86 PRO A N 1
ATOM 681 C CA . PRO A 1 86 ? 10.888 4.492 -20.322 1.00 74.00 86 PRO A CA 1
ATOM 682 C C . PRO A 1 86 ? 11.801 3.979 -21.433 1.00 74.00 86 PRO A C 1
ATOM 684 O O . PRO A 1 86 ? 12.862 3.407 -21.180 1.00 74.00 86 PRO A O 1
ATOM 687 N N . LYS A 1 87 ? 11.396 4.188 -22.688 1.00 73.19 87 LYS A N 1
ATOM 688 C CA . LYS A 1 87 ? 12.220 3.810 -23.845 1.00 73.19 87 LYS A CA 1
ATOM 689 C C . LYS A 1 87 ? 13.554 4.568 -23.861 1.00 73.19 87 LYS A C 1
ATOM 691 O O . LYS A 1 87 ? 14.539 4.058 -24.382 1.00 73.19 87 LYS A O 1
ATOM 696 N N . VAL A 1 88 ? 13.577 5.759 -23.267 1.00 75.31 88 VAL A N 1
ATOM 697 C CA . VAL A 1 88 ? 14.756 6.603 -23.090 1.00 75.31 88 VAL A CA 1
ATOM 698 C C . VAL A 1 88 ? 15.062 6.659 -21.595 1.00 75.31 88 VAL A C 1
ATOM 700 O O . VAL A 1 88 ? 14.271 7.186 -20.822 1.00 75.31 88 VAL A O 1
ATOM 703 N N . HIS A 1 89 ? 16.177 6.051 -21.188 1.00 70.56 89 HIS A N 1
ATOM 704 C CA . HIS A 1 89 ? 16.673 6.081 -19.802 1.00 70.56 89 HIS A CA 1
ATOM 705 C C . HIS A 1 89 ? 17.690 7.206 -19.560 1.00 70.56 89 HIS A C 1
ATOM 707 O 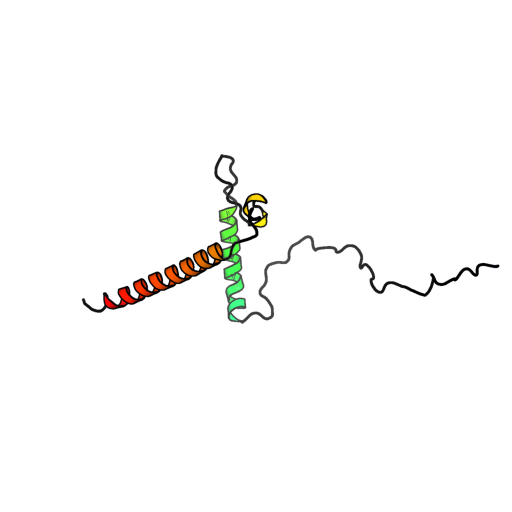O . HIS A 1 89 ? 18.098 7.426 -18.423 1.00 70.56 89 H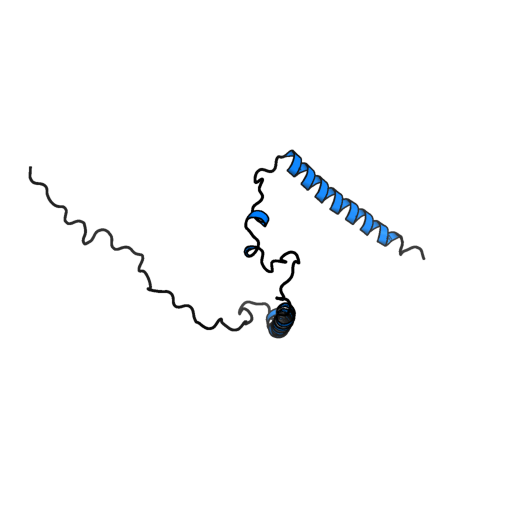IS A O 1
ATOM 713 N N . ILE A 1 90 ? 18.122 7.886 -20.622 1.00 77.75 90 ILE A N 1
ATOM 714 C CA . ILE A 1 90 ? 19.128 8.943 -20.575 1.00 77.75 90 ILE A CA 1
ATOM 715 C C . ILE A 1 90 ? 18.399 10.241 -20.892 1.00 77.75 90 ILE A C 1
ATOM 717 O O . ILE A 1 90 ? 18.027 10.465 -22.038 1.00 77.75 90 ILE A O 1
ATOM 721 N N . ILE A 1 91 ? 18.140 11.030 -19.857 1.00 80.12 91 ILE A N 1
ATOM 722 C CA . ILE A 1 91 ? 17.595 12.380 -19.989 1.00 80.12 91 ILE A CA 1
ATOM 723 C C . ILE A 1 91 ? 18.804 13.308 -20.127 1.00 80.12 91 ILE A C 1
ATOM 725 O O . ILE A 1 91 ? 19.713 13.243 -19.297 1.00 80.12 91 ILE A O 1
ATOM 729 N N . GLU A 1 92 ? 18.850 14.103 -21.192 1.00 82.19 92 GLU A N 1
ATOM 730 C CA . GLU A 1 92 ? 19.925 15.077 -21.416 1.00 82.19 92 GLU A CA 1
ATOM 731 C C . GLU A 1 92 ? 19.755 16.298 -20.491 1.00 82.19 92 GLU A C 1
ATOM 733 O O . GLU A 1 92 ? 18.640 16.649 -20.102 1.00 82.19 92 GLU A O 1
ATOM 738 N N . ASP A 1 93 ? 20.853 16.974 -20.135 1.00 81.69 93 ASP A N 1
ATOM 739 C CA . ASP A 1 93 ? 20.834 18.076 -19.155 1.00 81.69 93 ASP A CA 1
ATOM 740 C C . ASP A 1 93 ? 19.881 19.223 -19.554 1.00 81.69 93 ASP A C 1
ATOM 742 O O . ASP A 1 93 ? 19.259 19.849 -18.699 1.00 81.69 93 ASP A O 1
ATOM 746 N N . ASN A 1 94 ? 19.692 19.468 -20.853 1.00 82.31 94 ASN A N 1
ATOM 747 C CA . ASN A 1 94 ? 18.739 20.457 -21.376 1.00 82.31 94 ASN A CA 1
ATOM 748 C C . ASN A 1 94 ? 17.268 20.108 -21.066 1.00 82.31 94 ASN A C 1
ATOM 750 O O . ASN A 1 94 ? 16.466 21.002 -20.786 1.00 82.31 94 ASN A O 1
ATOM 754 N N . GLU A 1 95 ? 16.907 18.827 -21.103 1.00 82.19 95 GLU A N 1
ATOM 755 C CA . GLU A 1 95 ? 15.577 18.332 -20.759 1.00 82.19 95 GLU A CA 1
ATOM 756 C C . GLU A 1 95 ? 15.356 18.412 -19.244 1.00 82.19 95 GLU A C 1
ATOM 758 O O . GLU A 1 95 ? 14.272 18.797 -18.799 1.00 82.19 95 GLU A O 1
ATOM 763 N N . ILE A 1 96 ? 16.397 18.130 -18.450 1.00 83.88 96 ILE A N 1
ATOM 764 C CA . ILE A 1 96 ? 16.367 18.276 -16.987 1.00 83.88 96 ILE A CA 1
ATOM 765 C C . ILE A 1 96 ? 16.122 19.743 -16.610 1.00 83.88 96 ILE A C 1
ATOM 767 O O . ILE A 1 96 ? 15.210 20.029 -15.832 1.00 83.88 96 ILE A O 1
ATOM 771 N N . GLU A 1 97 ? 16.867 20.677 -17.209 1.00 82.62 97 GLU A N 1
ATOM 772 C CA . GLU A 1 97 ? 16.678 22.118 -17.000 1.00 82.62 97 GLU A CA 1
ATOM 773 C C . GLU A 1 97 ? 15.269 22.573 -17.406 1.00 82.62 97 GLU A C 1
ATOM 775 O O . GLU A 1 97 ? 14.604 23.290 -16.656 1.00 82.62 97 GLU A O 1
ATOM 780 N N . ALA A 1 98 ? 14.748 22.097 -18.541 1.00 81.94 98 ALA A N 1
ATOM 781 C CA . ALA A 1 98 ? 13.391 22.425 -18.974 1.00 81.94 98 ALA A CA 1
ATOM 782 C C . ALA A 1 98 ? 12.318 21.946 -17.973 1.00 81.94 98 ALA A C 1
ATOM 784 O O . ALA A 1 98 ? 11.376 22.689 -17.672 1.00 81.94 98 ALA A O 1
ATOM 785 N N . VAL A 1 99 ? 12.465 20.739 -17.413 1.00 78.94 99 VAL A N 1
ATOM 786 C CA . VAL A 1 99 ? 11.551 20.200 -16.390 1.00 78.94 99 VAL A CA 1
ATOM 787 C C . VAL A 1 99 ? 11.654 20.989 -15.080 1.00 78.94 99 VAL A C 1
ATOM 789 O O . VAL A 1 99 ? 10.624 21.335 -14.494 1.00 78.94 99 VAL A O 1
ATOM 792 N N . MET A 1 100 ? 12.869 21.327 -14.638 1.00 78.81 100 MET A N 1
ATOM 793 C CA . MET A 1 100 ? 13.088 22.108 -13.414 1.00 78.81 100 MET A CA 1
ATOM 794 C C . MET A 1 100 ? 12.509 23.525 -13.522 1.00 78.81 100 MET A C 1
ATOM 796 O O . MET A 1 100 ? 11.813 23.980 -12.609 1.00 78.81 100 MET A O 1
ATOM 800 N N . VAL A 1 101 ? 12.716 24.202 -14.656 1.00 77.38 101 VAL A N 1
ATOM 801 C CA . VAL A 1 101 ? 12.167 25.543 -14.917 1.00 77.38 101 VAL A CA 1
ATOM 802 C C . VAL A 1 101 ? 10.639 25.509 -15.022 1.00 77.38 101 VAL A C 1
ATOM 804 O O . VAL A 1 101 ? 9.968 26.415 -14.518 1.00 77.38 101 VAL A O 1
ATOM 807 N N . CYS A 1 102 ? 10.065 24.456 -15.615 1.00 66.94 102 CYS A N 1
ATOM 808 C CA . CYS A 1 102 ? 8.616 24.276 -15.699 1.00 66.94 102 CYS A CA 1
ATOM 809 C C . CYS A 1 102 ? 7.980 24.098 -14.308 1.00 66.94 102 CYS A C 1
ATOM 811 O O . CYS A 1 102 ? 7.010 24.788 -13.982 1.00 66.94 102 CYS A O 1
ATOM 813 N N . ALA A 1 103 ? 8.563 23.250 -13.453 1.00 63.19 103 ALA A N 1
ATOM 814 C CA . ALA A 1 103 ? 8.081 23.040 -12.087 1.00 63.19 103 ALA A CA 1
ATOM 815 C C . ALA A 1 103 ? 8.204 24.310 -11.223 1.00 63.19 103 ALA A C 1
ATOM 817 O O . ALA A 1 103 ? 7.273 24.659 -10.493 1.00 63.19 103 ALA A O 1
ATOM 818 N N . ALA A 1 104 ? 9.317 25.040 -11.346 1.00 62.25 104 ALA A N 1
ATOM 819 C CA . ALA A 1 104 ? 9.525 26.295 -10.628 1.00 62.25 104 ALA A CA 1
ATOM 820 C C . ALA A 1 104 ? 8.537 27.388 -11.075 1.00 62.25 104 ALA A C 1
ATOM 822 O O . ALA A 1 104 ? 7.971 28.089 -10.236 1.00 62.25 104 ALA A O 1
ATOM 823 N N . SER A 1 105 ? 8.273 27.492 -12.381 1.00 60.34 105 SER A N 1
ATOM 824 C CA . SER A 1 105 ? 7.318 28.459 -12.940 1.00 60.34 105 SER A CA 1
ATOM 825 C C . SER A 1 105 ? 5.870 28.142 -12.552 1.00 60.34 105 SER A C 1
ATOM 827 O O . SER A 1 105 ? 5.077 29.049 -12.308 1.00 60.34 105 SER A O 1
ATOM 829 N N . PHE A 1 106 ? 5.511 26.860 -12.442 1.00 58.97 106 PHE A N 1
ATOM 830 C CA . PHE A 1 106 ? 4.175 26.449 -12.008 1.00 58.97 106 PHE A CA 1
ATOM 831 C C . PHE A 1 106 ? 3.905 26.827 -10.540 1.00 58.97 106 PHE A C 1
ATOM 833 O O . PHE A 1 106 ? 2.836 27.345 -10.218 1.00 58.97 106 PHE A O 1
ATOM 840 N N . ILE A 1 107 ? 4.892 26.648 -9.653 1.00 60.00 107 ILE A N 1
ATOM 841 C CA . ILE A 1 107 ? 4.778 27.010 -8.230 1.00 60.00 107 ILE A CA 1
ATOM 842 C C . ILE A 1 107 ? 4.726 28.535 -8.044 1.00 60.00 107 ILE A C 1
ATOM 844 O O . ILE A 1 107 ? 3.922 29.021 -7.245 1.00 60.00 107 ILE A O 1
ATOM 848 N N . THR A 1 108 ? 5.524 29.307 -8.790 1.00 57.06 108 THR A N 1
ATOM 849 C CA . THR A 1 108 ? 5.520 30.775 -8.672 1.00 57.06 108 THR A CA 1
ATOM 850 C C . THR A 1 108 ? 4.235 31.406 -9.201 1.00 57.06 108 THR A C 1
ATOM 852 O O . THR A 1 108 ? 3.684 32.273 -8.525 1.00 57.06 108 THR A O 1
ATOM 855 N N . VAL A 1 109 ? 3.693 30.944 -10.334 1.00 58.50 109 VAL A N 1
ATOM 856 C CA . VAL A 1 109 ? 2.387 31.413 -10.834 1.00 58.50 109 VAL A CA 1
ATOM 857 C C . VAL A 1 109 ? 1.267 31.036 -9.863 1.00 58.50 109 VAL A C 1
ATOM 859 O O . VAL A 1 109 ? 0.399 31.862 -9.582 1.00 58.50 109 VAL A O 1
ATOM 862 N N . SER A 1 110 ? 1.309 29.831 -9.282 1.00 56.38 110 SER A N 1
ATOM 863 C CA . SER A 1 110 ? 0.296 29.392 -8.319 1.00 56.38 110 SER A CA 1
ATOM 864 C C . SER A 1 110 ? 0.347 30.180 -7.002 1.00 56.38 110 SER A C 1
ATOM 866 O O . SER A 1 110 ? -0.708 30.478 -6.448 1.00 56.38 110 SER A O 1
ATOM 868 N N . LEU A 1 111 ? 1.535 30.572 -6.521 1.00 56.34 111 LEU A N 1
ATOM 869 C CA . LEU A 1 111 ? 1.696 31.472 -5.368 1.00 56.34 111 LEU A CA 1
ATOM 870 C C . LEU A 1 111 ? 1.263 32.909 -5.692 1.00 56.34 111 LEU A C 1
ATOM 872 O O . LEU A 1 111 ? 0.602 33.542 -4.873 1.00 56.34 111 LEU A O 1
ATOM 876 N N . PHE A 1 112 ? 1.570 33.415 -6.890 1.00 55.69 112 PHE A N 1
ATOM 877 C CA . PHE A 1 112 ? 1.177 34.764 -7.307 1.00 55.69 112 PHE A CA 1
ATOM 878 C C . PHE A 1 112 ? -0.347 34.904 -7.460 1.00 55.69 112 PHE A C 1
ATOM 880 O O . PHE A 1 112 ? -0.910 35.938 -7.104 1.00 55.69 112 PHE A O 1
ATOM 887 N N . PHE A 1 113 ? -1.031 33.853 -7.927 1.00 54.91 113 PHE A N 1
ATOM 888 C CA . PHE A 1 113 ? -2.495 33.823 -8.003 1.00 54.91 113 PHE A CA 1
ATOM 889 C C . PHE A 1 113 ? -3.155 33.650 -6.624 1.00 54.91 113 PHE A C 1
ATOM 891 O O . PHE A 1 113 ? -4.201 34.246 -6.378 1.00 54.91 113 PHE A O 1
ATOM 898 N N . ASN A 1 114 ? -2.541 32.889 -5.706 1.00 54.62 114 ASN A N 1
ATOM 899 C CA . ASN A 1 114 ? -3.061 32.722 -4.341 1.00 54.62 114 ASN A CA 1
ATOM 900 C C . ASN A 1 114 ? -2.963 34.024 -3.525 1.00 54.62 114 ASN A C 1
ATOM 902 O O . ASN A 1 114 ? -3.926 34.408 -2.875 1.00 54.62 114 ASN A O 1
ATOM 906 N N . ILE A 1 115 ? -1.849 34.761 -3.636 1.00 56.06 115 ILE A N 1
ATOM 907 C CA . ILE A 1 115 ? -1.645 36.033 -2.916 1.00 56.06 115 ILE A CA 1
ATOM 908 C C . ILE A 1 115 ? -2.591 37.146 -3.418 1.00 56.06 115 ILE A C 1
ATOM 910 O O . ILE A 1 115 ? -2.953 38.038 -2.654 1.00 56.06 115 ILE A O 1
ATOM 914 N N . ASN A 1 116 ? -3.026 37.110 -4.685 1.00 52.78 116 ASN A N 1
ATOM 915 C CA . ASN A 1 116 ? -3.911 38.140 -5.254 1.00 52.78 116 ASN A CA 1
ATOM 916 C C . ASN A 1 116 ? -5.399 37.947 -4.888 1.00 52.78 116 ASN A C 1
ATOM 918 O O . ASN A 1 116 ? -6.161 38.912 -4.877 1.00 52.78 116 ASN A O 1
ATOM 922 N N . ILE A 1 117 ? -5.817 36.720 -4.557 1.00 54.81 117 ILE A N 1
ATOM 923 C CA . ILE A 1 117 ? -7.202 36.421 -4.152 1.00 54.81 117 ILE A CA 1
ATOM 924 C C . ILE A 1 117 ? -7.520 36.986 -2.759 1.00 54.81 117 ILE A C 1
ATOM 926 O O . ILE A 1 117 ? -8.640 37.443 -2.533 1.00 54.81 117 ILE A O 1
ATOM 930 N N . ASP A 1 118 ? -6.535 37.064 -1.862 1.00 53.09 118 ASP A N 1
ATOM 931 C CA . ASP A 1 118 ? -6.741 37.596 -0.508 1.00 53.09 118 ASP A CA 1
ATOM 932 C C . ASP A 1 118 ? -6.931 39.125 -0.472 1.00 53.09 118 ASP A C 1
ATOM 934 O O . ASP A 1 118 ? -7.540 39.652 0.458 1.00 53.09 118 ASP A O 1
ATOM 938 N N . TRP A 1 119 ? -6.474 39.860 -1.493 1.00 52.19 119 TRP A N 1
ATOM 939 C CA . TRP A 1 119 ? -6.638 41.322 -1.562 1.00 52.19 119 TRP A CA 1
ATOM 940 C C . TRP A 1 119 ? -7.978 41.772 -2.158 1.00 52.19 119 TRP A C 1
ATOM 942 O O . TRP A 1 119 ? -8.412 42.892 -1.891 1.00 52.19 119 TRP A O 1
ATOM 952 N N . TRP A 1 120 ? -8.670 40.913 -2.911 1.00 51.34 120 TRP A N 1
ATOM 953 C CA . TRP A 1 120 ? -9.987 41.237 -3.479 1.00 51.34 120 TRP A CA 1
ATOM 954 C C . TRP A 1 120 ? -11.157 41.009 -2.509 1.00 51.34 120 TRP A C 1
ATOM 956 O O . TRP A 1 120 ? -12.234 41.554 -2.730 1.00 51.34 120 TRP A O 1
ATOM 966 N N . CYS A 1 121 ? -10.960 40.280 -1.405 1.00 49.41 121 CYS A N 1
ATOM 967 C CA . CYS A 1 121 ? -11.988 40.092 -0.370 1.00 49.41 121 CYS A CA 1
ATOM 968 C C . CYS A 1 121 ? -12.003 41.183 0.717 1.00 49.41 121 CYS A C 1
ATOM 970 O O . CYS A 1 121 ? -12.881 41.156 1.574 1.00 49.41 121 CYS A O 1
ATOM 972 N N . LEU A 1 122 ? -11.059 42.135 0.710 1.00 49.69 122 LEU A N 1
ATOM 973 C CA . LEU A 1 122 ? -10.979 43.206 1.718 1.00 49.69 122 LEU A CA 1
ATOM 974 C C . LEU A 1 122 ? -11.577 44.550 1.248 1.00 49.69 122 LEU A C 1
ATOM 976 O O . LEU A 1 122 ? -11.491 45.547 1.963 1.00 49.69 122 LEU A O 1
ATOM 980 N N . ILE A 1 123 ? -12.164 44.600 0.047 1.00 51.50 123 ILE A N 1
ATOM 981 C CA . ILE A 1 123 ? -12.857 45.778 -0.496 1.00 51.50 123 ILE A CA 1
ATOM 982 C C . ILE A 1 123 ? -14.223 45.331 -1.034 1.00 51.50 123 ILE A C 1
ATOM 984 O O . ILE A 1 123 ? -14.391 45.180 -2.239 1.00 51.50 123 ILE A O 1
ATOM 988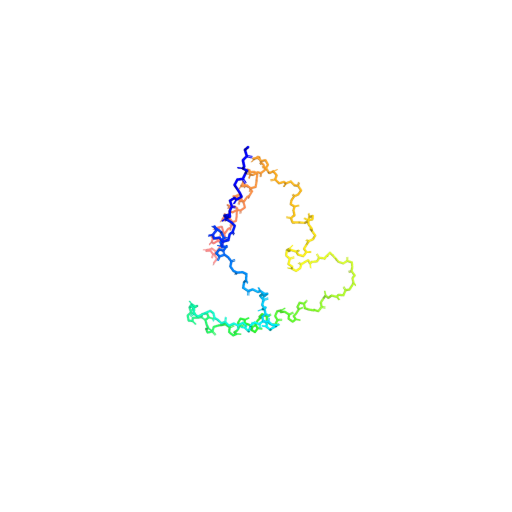 N N . ILE A 1 124 ? -15.162 45.068 -0.122 1.00 47.50 124 ILE A N 1
ATOM 989 C CA . ILE A 1 124 ? -16.636 45.176 -0.210 1.00 47.50 124 ILE A CA 1
ATOM 990 C C . ILE A 1 124 ? -17.150 45.064 1.231 1.00 47.50 124 ILE A C 1
ATOM 992 O O . ILE A 1 124 ? -18.101 45.805 1.560 1.00 47.50 124 ILE A O 1
#

pLDDT: mean 72.87, std 14.81, range [44.91, 95.38]

Organism: NCBI:txid703135

Secondary structure (DSSP, 8-state):
--------TTTS---S----------SSPPPP---TTS-HHHHHHHHHHHHHHHHHHHHHTT----SSS----SSGGGS-GGGTS-S-----HHHHHHHHHHHHHHHHHHHHHHHHHHHHTT--

Radius of gyration: 30.56 Å; chains: 1; bounding box: 75×87×47 Å

Foldseek 3Di:
DDDDDPPCPPPPDDDPDDDPPDDDDPPDDDDDADDPPDDPVCNVCVVVVVVVVVVVVVVPPPPPDDDDDPPPDPDPVVDPPPVPDPPDPDDDVVNVVVVVVVVVVVVVVVVVVVVVVVVVVVPD

InterPro domains:
  IPR020373 Alpha-ketoglutarate dehydrogenase component 4/YMR-31 [PF10937] (14-99)

Sequence (124 aa):
MHPSLRLCSTRAHQPLIRFLGKRSWPAISEAPHPHPAAPAELKQRFAQFVNRLDAAQSLQSSKHGSGGSPSVFKDFWEAPHRLWQPKVHIIEDNEIEAVMVCAASFITVSLFFNINIDWWCLII